Protein AF-A0A2H1WAN6-F1 (afdb_monomer)

InterPro domains:
  IPR001952 Alkaline phosphatase [PF00245] (13-65)
  IPR001952 Alkaline phosphatase [PTHR11596] (18-75)
  IPR017850 Alkaline-phosphatase-like, core domain superfamily [G3DSA:3.40.720.10] (8-81)
  IPR017850 Alkaline-phosphatase-like, core domain superfamily [SSF53649] (17-72)

Solvent-accessible surface area (backbone atoms only — not comparable to full-atom values): 6847 Å² total; per-residue (Å²): 133,90,74,92,64,83,51,80,79,72,94,83,67,98,75,85,76,78,92,70,97,70,93,61,77,57,74,76,84,80,88,69,91,75,90,76,88,73,79,65,84,69,29,82,71,72,61,88,86,78,60,80,79,49,52,63,56,55,51,27,20,61,68,62,44,86,86,81,74,40,67,72,70,57,72,71,52,73,70,50,55,62,54,54,51,50,53,50,51,54,52,51,56,61,64,76,73,112

Organism: Spodoptera frugiperda (NCBI:txid7108)

Foldseek 3Di:
DPPPAFLDDDPDDPDDHDDDPDDDSGDDDDPDDDDDADDDFPRVVRDDDDDPVCVVVSVCQRVVDDDDHHPVPCPVVVVVVVVVVVVVVVVVVVVVVD

pLDDT: mean 82.66, std 16.64, range [35.0, 97.88]

Mean predicted aligned error: 12.67 Å

Secondary structure (DSSP, 8-state):
----------TTS---PPP-SS--SSPPPP-S-------STTGGGS-S---TTHHHHHHHHHHT-SSS--GGGGGGGGTHHHHHHHHHHHHHHHHTT-

Structure (mmCIF, N/CA/C/O backbone):
data_AF-A0A2H1WAN6-F1
#
_entry.id   AF-A0A2H1WAN6-F1
#
loop_
_atom_site.group_PD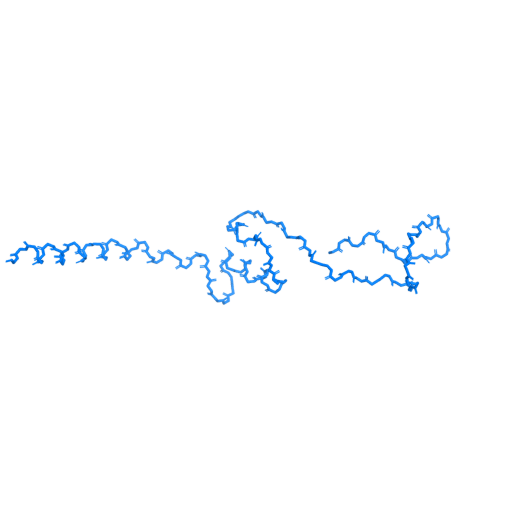B
_atom_site.id
_atom_site.type_symbol
_atom_site.label_atom_id
_atom_site.label_alt_id
_atom_site.label_comp_id
_atom_site.label_asym_id
_atom_site.label_entity_id
_atom_site.label_seq_id
_atom_site.pdbx_PDB_ins_code
_atom_site.Cartn_x
_atom_site.Cartn_y
_atom_site.Cartn_z
_atom_site.occupancy
_atom_site.B_iso_or_equiv
_atom_site.auth_seq_id
_atom_site.auth_comp_id
_atom_site.auth_asym_id
_atom_site.auth_atom_id
_atom_site.pdbx_PDB_model_num
ATOM 1 N N . MET A 1 1 ? 8.477 -6.172 -5.443 1.00 44.69 1 MET A N 1
ATOM 2 C CA . MET A 1 1 ? 8.120 -6.139 -6.871 1.00 44.69 1 MET A CA 1
ATOM 3 C C . MET A 1 1 ? 8.992 -7.174 -7.546 1.00 44.69 1 MET A C 1
ATOM 5 O O . MET A 1 1 ? 10.202 -7.007 -7.538 1.00 44.69 1 MET A O 1
ATOM 9 N N . LEU A 1 2 ? 8.424 -8.316 -7.933 1.00 35.00 2 LEU A N 1
ATOM 10 C CA . LEU A 1 2 ? 9.201 -9.386 -8.555 1.00 35.00 2 LEU A CA 1
ATOM 11 C C . LEU A 1 2 ? 9.236 -9.108 -10.059 1.00 35.00 2 LEU A C 1
ATOM 13 O O . LEU A 1 2 ? 8.379 -9.581 -10.796 1.00 35.00 2 LEU A O 1
ATOM 17 N N . VAL A 1 3 ? 10.188 -8.282 -10.484 1.00 51.56 3 VAL A N 1
ATOM 18 C CA . VAL A 1 3 ? 10.560 -8.173 -11.896 1.00 51.56 3 VAL A CA 1
ATOM 19 C C . VAL A 1 3 ? 11.445 -9.388 -12.185 1.00 51.56 3 VAL A C 1
ATOM 21 O O . VAL A 1 3 ? 12.570 -9.465 -11.702 1.00 51.56 3 VAL A O 1
ATOM 24 N N . LEU A 1 4 ? 10.908 -10.394 -12.881 1.00 51.75 4 LEU A N 1
ATOM 25 C CA . LEU A 1 4 ? 11.639 -11.612 -13.270 1.00 51.75 4 LEU A CA 1
ATOM 26 C C . LEU A 1 4 ? 12.420 -11.440 -14.584 1.00 51.75 4 LEU A C 1
ATOM 28 O O . LEU A 1 4 ? 12.482 -12.363 -15.391 1.00 51.75 4 LEU A O 1
ATOM 32 N N . THR A 1 5 ? 13.045 -10.290 -14.807 1.00 53.91 5 THR A N 1
ATOM 33 C CA . THR A 1 5 ? 14.009 -10.121 -15.902 1.00 53.91 5 THR A CA 1
ATOM 34 C C . THR A 1 5 ? 15.248 -9.434 -15.358 1.00 53.91 5 THR A C 1
ATOM 36 O O . THR A 1 5 ? 15.362 -8.212 -15.372 1.00 53.91 5 THR A O 1
ATOM 39 N N . GLY A 1 6 ? 16.166 -10.237 -14.817 1.00 51.00 6 GLY A N 1
ATOM 40 C CA . GLY A 1 6 ? 17.540 -9.794 -14.621 1.00 51.00 6 GLY A CA 1
ATOM 41 C C . GLY A 1 6 ? 18.167 -9.553 -15.991 1.00 51.00 6 GLY A C 1
ATOM 42 O O . GLY A 1 6 ? 18.115 -10.431 -16.844 1.00 51.00 6 GLY A O 1
ATOM 43 N N . VAL A 1 7 ? 18.715 -8.359 -16.203 1.00 58.34 7 VAL A N 1
ATOM 44 C CA . VAL A 1 7 ? 19.526 -8.013 -17.380 1.00 58.34 7 VAL A CA 1
ATOM 45 C C . VAL A 1 7 ? 20.971 -7.831 -16.914 1.00 58.34 7 VAL A C 1
ATOM 47 O O . VAL A 1 7 ? 21.590 -6.811 -17.159 1.00 58.34 7 VAL A O 1
ATOM 50 N N . GLN A 1 8 ? 21.514 -8.794 -16.168 1.00 54.62 8 GLN A N 1
ATOM 51 C CA . GLN A 1 8 ? 22.914 -8.751 -15.740 1.00 54.62 8 GLN A CA 1
ATOM 52 C C . GLN A 1 8 ? 23.605 -10.066 -16.068 1.00 54.62 8 GLN A C 1
ATOM 54 O O . GLN A 1 8 ? 23.757 -10.950 -15.227 1.00 54.62 8 GLN A O 1
ATOM 59 N N . GLY A 1 9 ? 24.060 -10.124 -17.316 1.00 52.62 9 GLY A N 1
ATOM 60 C CA . GLY A 1 9 ? 24.903 -11.178 -17.844 1.00 52.62 9 GLY A CA 1
ATOM 61 C C . GLY A 1 9 ? 26.374 -10.829 -17.825 1.00 52.62 9 GLY A C 1
ATOM 62 O O . GLY A 1 9 ? 26.833 -9.983 -18.596 1.00 52.62 9 GLY A O 1
ATOM 63 N N . LEU A 1 10 ? 27.142 -11.510 -16.976 1.00 54.81 10 LEU A N 1
ATOM 64 C CA . LEU A 1 10 ? 28.580 -11.649 -17.189 1.00 54.81 10 LEU A CA 1
ATOM 65 C C . LEU A 1 10 ? 28.815 -12.628 -18.352 1.00 54.81 10 LEU A C 1
ATOM 67 O O . LEU A 1 10 ? 28.089 -13.612 -18.476 1.00 54.81 10 LEU A O 1
ATOM 71 N N . PRO A 1 11 ? 29.825 -12.396 -19.207 1.00 50.81 11 PRO A N 1
ATOM 72 C CA . PRO A 1 11 ? 30.029 -13.215 -20.394 1.00 50.81 11 PRO A CA 1
ATOM 73 C C . PRO A 1 11 ? 30.462 -14.632 -19.992 1.00 50.81 11 PRO A C 1
ATOM 75 O O . PRO A 1 11 ? 31.590 -14.805 -19.529 1.00 50.81 11 PRO A O 1
ATOM 78 N N . GLY A 1 12 ? 29.601 -15.642 -20.182 1.00 59.75 12 GLY A N 1
ATOM 79 C CA . GLY A 1 12 ? 30.023 -17.032 -19.972 1.00 59.75 12 GLY A CA 1
ATOM 80 C C . GLY A 1 12 ? 28.986 -18.153 -19.870 1.00 59.75 12 GLY A C 1
ATOM 81 O O . GLY A 1 12 ? 29.400 -19.300 -19.974 1.00 59.75 12 GLY A O 1
ATOM 82 N N . GLU A 1 13 ? 27.685 -17.906 -19.718 1.00 58.59 13 GLU A N 1
ATOM 83 C CA . GLU A 1 13 ? 26.715 -18.990 -19.462 1.00 58.59 13 GLU A CA 1
ATOM 84 C C . GLU A 1 13 ? 25.412 -18.735 -20.247 1.00 58.59 13 GLU A C 1
ATOM 86 O O . GLU A 1 13 ? 25.090 -17.580 -20.504 1.00 58.59 13 GLU A O 1
ATOM 91 N N . ASP A 1 14 ? 24.685 -19.782 -20.657 1.00 63.12 14 ASP A N 1
ATOM 92 C CA . ASP A 1 14 ? 23.506 -19.750 -21.549 1.00 63.12 14 ASP A CA 1
ATOM 93 C C . ASP A 1 14 ? 22.344 -18.850 -21.056 1.00 63.12 14 ASP A C 1
ATOM 95 O O . ASP A 1 14 ? 21.323 -19.318 -20.544 1.00 63.12 14 ASP A O 1
ATOM 99 N N . GLU A 1 15 ? 22.484 -17.537 -21.219 1.00 70.00 15 GLU A N 1
ATOM 100 C CA . GLU A 1 15 ? 21.540 -16.539 -20.730 1.00 70.00 15 GLU A CA 1
ATOM 101 C C . GLU A 1 15 ? 20.535 -16.147 -21.813 1.00 70.00 15 GLU A C 1
ATOM 103 O O . GLU A 1 15 ? 20.835 -15.456 -22.791 1.00 70.00 15 GLU A O 1
ATOM 108 N N . TRP A 1 16 ? 19.298 -16.598 -21.627 1.00 73.75 16 TRP A N 1
ATOM 109 C CA . TRP A 1 16 ? 18.181 -16.183 -22.461 1.00 73.75 16 TRP A CA 1
ATOM 110 C C . TRP A 1 16 ? 17.673 -14.815 -22.013 1.00 73.75 16 TRP A C 1
ATOM 112 O O . TRP A 1 16 ? 16.948 -14.704 -21.025 1.00 73.75 16 TRP A O 1
ATOM 122 N N . LEU A 1 17 ? 18.017 -13.780 -22.780 1.00 77.50 17 LEU A N 1
ATOM 123 C CA . LEU A 1 17 ? 17.459 -12.440 -22.625 1.00 77.50 17 LEU A CA 1
ATOM 124 C C . LEU A 1 17 ? 16.168 -12.318 -23.437 1.00 77.50 17 LEU A C 1
ATOM 126 O O . LEU A 1 17 ? 16.145 -12.554 -24.649 1.00 77.50 17 LEU A O 1
ATOM 130 N N . ALA A 1 18 ? 15.081 -11.951 -22.761 1.00 85.06 18 ALA A N 1
ATOM 131 C CA . ALA A 1 18 ? 13.833 -11.618 -23.431 1.00 85.06 18 ALA A CA 1
ATOM 132 C C . ALA A 1 18 ? 14.010 -10.365 -24.308 1.00 85.06 18 ALA A C 1
ATOM 134 O O . ALA A 1 18 ? 14.874 -9.523 -24.059 1.00 85.06 18 ALA A O 1
ATOM 135 N N . HIS A 1 19 ? 13.184 -10.243 -25.347 1.00 88.06 19 HIS A N 1
ATOM 136 C CA . HIS A 1 19 ? 13.195 -9.066 -26.211 1.00 88.06 19 HIS A CA 1
ATOM 137 C C . HIS A 1 19 ? 12.832 -7.797 -25.425 1.00 88.06 19 HIS A C 1
ATOM 139 O O . HIS A 1 19 ? 11.919 -7.820 -24.600 1.00 88.06 19 HIS A O 1
ATOM 145 N N . VAL A 1 20 ? 13.519 -6.695 -25.734 1.00 87.50 20 VAL A N 1
ATOM 146 C CA . VAL A 1 20 ? 13.250 -5.356 -25.199 1.00 87.50 20 VAL A CA 1
ATOM 147 C C . VAL A 1 20 ? 13.147 -4.355 -26.345 1.00 87.50 20 VAL A C 1
ATOM 149 O O . VAL A 1 20 ? 13.896 -4.445 -27.320 1.00 87.50 20 VAL A O 1
ATOM 152 N N . ASP A 1 21 ? 12.257 -3.375 -26.204 1.00 93.62 21 ASP A N 1
ATOM 153 C CA . ASP A 1 21 ? 12.093 -2.302 -27.193 1.00 93.62 21 ASP A CA 1
ATOM 154 C C . ASP A 1 21 ? 13.232 -1.271 -27.125 1.00 93.62 21 ASP A C 1
ATOM 156 O O . ASP A 1 21 ? 13.601 -0.664 -28.132 1.00 93.62 21 ASP A O 1
ATOM 160 N N . VAL A 1 22 ? 13.804 -1.073 -25.930 1.00 93.12 22 VAL A N 1
ATOM 161 C CA . VAL A 1 22 ? 14.896 -0.127 -25.672 1.00 93.12 22 VAL A CA 1
ATOM 162 C C . VAL A 1 22 ? 16.043 -0.855 -24.964 1.00 93.12 22 VAL A C 1
ATOM 164 O O . VAL A 1 22 ? 15.864 -1.300 -23.831 1.00 93.12 22 VA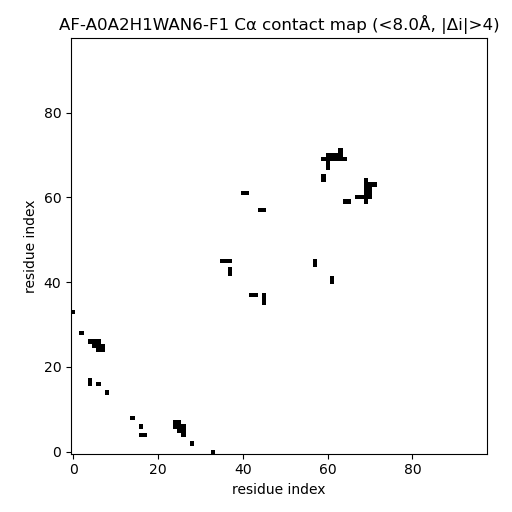L A O 1
ATOM 167 N N . PRO A 1 23 ? 17.226 -0.985 -25.593 1.00 88.94 23 PRO A N 1
ATOM 168 C CA . PRO A 1 23 ? 18.362 -1.663 -2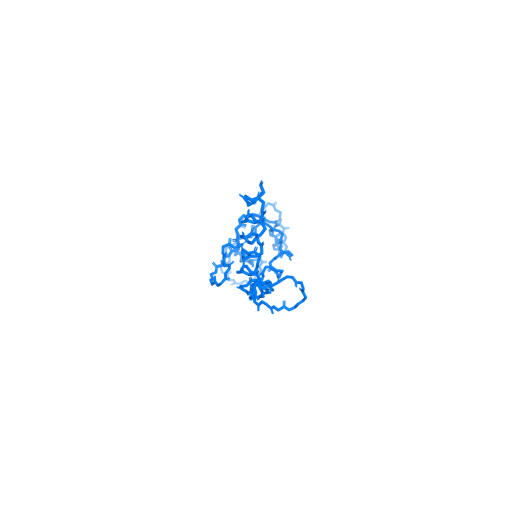4.985 1.00 88.94 23 PRO A CA 1
ATOM 169 C C . PRO A 1 23 ? 18.999 -0.786 -23.903 1.00 88.94 23 PRO A C 1
ATOM 171 O O . PRO A 1 23 ? 19.512 0.300 -24.182 1.00 88.94 23 PRO A O 1
ATOM 174 N N . LEU A 1 24 ? 18.993 -1.285 -22.672 1.00 86.38 24 LEU A N 1
ATOM 175 C CA . LEU A 1 24 ? 19.675 -0.707 -21.518 1.00 86.38 24 LEU A CA 1
ATOM 176 C C . LEU A 1 24 ? 20.590 -1.763 -20.893 1.00 86.38 24 LEU A C 1
ATOM 178 O O . LEU A 1 24 ? 20.400 -2.957 -21.118 1.00 86.38 24 LEU A O 1
ATOM 182 N N . ILE A 1 25 ? 21.590 -1.315 -20.127 1.00 84.44 25 ILE A N 1
ATOM 183 C CA . ILE A 1 25 ? 22.460 -2.236 -19.381 1.00 84.44 25 ILE A CA 1
ATOM 184 C C . ILE A 1 25 ? 21.688 -2.945 -18.267 1.00 84.44 25 ILE A C 1
ATOM 186 O O . ILE A 1 25 ? 21.950 -4.108 -18.017 1.00 84.44 25 ILE A O 1
ATOM 190 N N . ASP A 1 26 ? 20.710 -2.254 -17.678 1.00 83.75 26 ASP A N 1
ATOM 191 C CA . ASP A 1 26 ? 19.808 -2.757 -16.649 1.00 83.75 26 ASP A CA 1
ATOM 192 C C . ASP A 1 26 ? 18.364 -2.421 -17.052 1.00 83.75 26 ASP A C 1
ATOM 194 O O . ASP A 1 26 ? 18.103 -1.354 -17.619 1.00 83.75 26 ASP A O 1
ATOM 198 N N . GLU A 1 27 ? 17.417 -3.311 -16.753 1.00 87.25 27 GLU A N 1
ATOM 199 C CA . GLU A 1 27 ? 15.990 -3.023 -16.929 1.00 87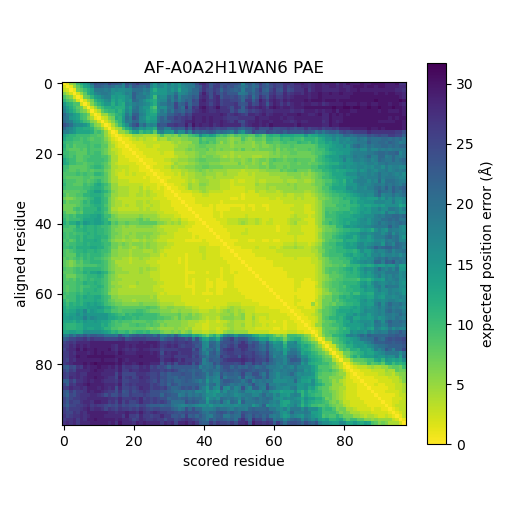.25 27 GLU A CA 1
ATOM 200 C C . GLU A 1 27 ? 15.531 -1.881 -16.006 1.00 87.25 27 GLU A C 1
ATOM 202 O O . GLU A 1 27 ? 16.096 -1.630 -14.938 1.00 87.25 27 GLU A O 1
ATOM 207 N N . THR A 1 28 ? 14.506 -1.152 -16.447 1.00 89.94 28 THR A N 1
ATOM 208 C CA . THR A 1 28 ? 13.853 -0.113 -15.650 1.00 89.94 28 THR A CA 1
ATOM 209 C C . THR A 1 28 ? 12.598 -0.651 -14.994 1.00 89.94 28 THR A C 1
ATOM 211 O O . THR A 1 28 ? 11.731 -1.158 -15.697 1.00 89.94 28 THR A O 1
ATOM 214 N N . HIS A 1 29 ? 12.410 -0.385 -13.703 1.00 92.19 29 HIS A N 1
ATOM 215 C CA . HIS A 1 29 ? 11.203 -0.810 -12.997 1.00 92.19 29 HIS A CA 1
ATOM 216 C C . HIS A 1 29 ? 9.904 -0.373 -13.695 1.00 92.19 29 HIS A C 1
ATOM 218 O O . HIS A 1 29 ? 9.744 0.791 -14.073 1.00 92.19 29 HIS A O 1
ATOM 224 N N . GLY A 1 30 ? 8.939 -1.292 -13.749 1.00 90.94 30 GLY A N 1
ATOM 225 C CA . GLY A 1 30 ? 7.564 -0.982 -14.131 1.00 90.94 30 GLY A CA 1
ATOM 226 C C . GLY A 1 30 ? 6.902 -0.011 -13.147 1.00 90.94 30 GLY A C 1
ATOM 227 O O . GLY A 1 30 ? 7.035 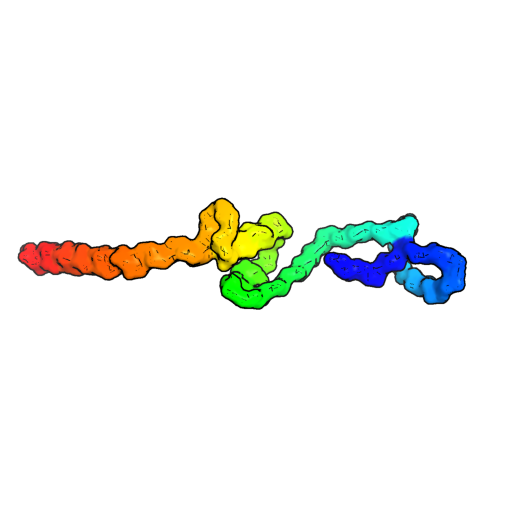-0.153 -11.930 1.00 90.94 30 GLY A O 1
ATOM 228 N N . GLY A 1 31 ? 6.177 0.972 -13.684 1.00 93.44 31 GLY A N 1
ATOM 229 C CA . GLY A 1 31 ? 5.382 1.938 -12.915 1.00 93.44 31 GLY A CA 1
ATOM 230 C C . GLY A 1 31 ? 3.928 1.513 -12.696 1.00 93.44 31 GLY A C 1
ATOM 231 O O . GLY A 1 31 ? 3.126 2.337 -12.267 1.00 93.44 31 GLY A O 1
ATOM 232 N N . ASP A 1 32 ? 3.589 0.268 -13.037 1.00 95.38 32 ASP A N 1
ATOM 233 C CA . ASP A 1 32 ? 2.235 -0.268 -12.916 1.00 95.38 32 ASP A CA 1
ATOM 234 C C . ASP A 1 32 ? 1.830 -0.486 -11.453 1.00 95.38 32 ASP A C 1
ATOM 236 O O . ASP A 1 32 ? 2.660 -0.763 -10.577 1.00 95.38 32 ASP A O 1
ATOM 240 N N . ASP A 1 33 ? 0.522 -0.427 -11.205 1.00 95.31 33 ASP A N 1
ATOM 241 C CA . ASP A 1 33 ? -0.056 -0.743 -9.903 1.00 95.31 33 ASP A CA 1
ATOM 242 C C . ASP A 1 33 ? 0.292 -2.178 -9.474 1.00 95.31 33 ASP A C 1
ATOM 244 O O . ASP A 1 33 ? 0.264 -3.129 -10.260 1.00 95.31 33 ASP A O 1
ATOM 248 N N . VAL A 1 34 ? 0.573 -2.354 -8.180 1.00 95.50 34 VAL A N 1
ATOM 249 C CA . VAL A 1 34 ? 0.910 -3.658 -7.593 1.00 95.50 34 VAL A CA 1
ATOM 250 C C . VAL A 1 34 ? -0.217 -4.184 -6.713 1.00 95.50 34 VAL A C 1
ATOM 252 O O . VAL A 1 34 ? -0.838 -3.450 -5.945 1.00 95.50 34 VAL A O 1
ATOM 255 N N . ALA A 1 35 ? -0.460 -5.493 -6.783 1.00 96.69 35 ALA A N 1
ATOM 256 C CA . ALA A 1 35 ? -1.462 -6.143 -5.948 1.00 96.69 35 ALA A CA 1
ATOM 257 C C . ALA A 1 35 ? -1.056 -6.152 -4.464 1.00 96.69 35 ALA A C 1
ATOM 259 O O . ALA A 1 35 ? 0.105 -6.380 -4.113 1.00 96.69 35 ALA A O 1
ATOM 260 N N . VAL A 1 36 ? -2.049 -5.998 -3.587 1.00 96.94 36 VAL A N 1
ATOM 261 C CA . VAL A 1 36 ? -1.909 -6.145 -2.135 1.00 96.94 36 VAL A CA 1
ATOM 262 C C . VAL A 1 36 ? -2.805 -7.286 -1.667 1.00 96.94 36 VAL A C 1
ATOM 264 O O . VAL A 1 36 ? -3.997 -7.316 -1.967 1.00 96.94 36 VAL A O 1
ATOM 267 N N . PHE A 1 37 ? -2.239 -8.206 -0.888 1.00 97.06 37 PHE A N 1
ATOM 268 C CA . PHE A 1 37 ? -2.969 -9.311 -0.270 1.00 97.06 37 PHE A CA 1
ATOM 269 C C . PHE A 1 37 ? -3.003 -9.120 1.246 1.00 97.06 37 PHE A C 1
ATOM 271 O O . PHE A 1 37 ? -1.970 -8.867 1.864 1.00 97.06 37 PHE A O 1
ATOM 278 N N . ALA A 1 38 ? -4.180 -9.269 1.856 1.00 97.00 38 ALA A N 1
ATOM 279 C CA . ALA A 1 38 ? -4.363 -9.087 3.293 1.00 97.00 38 ALA A CA 1
ATOM 280 C C . ALA A 1 38 ? -5.174 -10.227 3.918 1.00 97.00 38 ALA A C 1
ATOM 282 O O . ALA A 1 38 ? -6.143 -10.726 3.344 1.00 97.00 38 ALA A O 1
ATOM 283 N N . ARG A 1 39 ? -4.796 -10.609 5.140 1.00 97.00 39 ARG A N 1
ATOM 284 C CA . ARG A 1 39 ? -5.489 -11.586 5.989 1.00 97.00 39 ARG A CA 1
ATOM 285 C C . ARG A 1 39 ? -5.332 -11.170 7.452 1.00 97.00 39 ARG A C 1
ATOM 287 O O . ARG A 1 39 ? -4.264 -10.714 7.841 1.00 97.00 39 ARG A O 1
ATOM 294 N N . GLY A 1 40 ? -6.367 -11.387 8.266 1.00 93.56 40 GLY A N 1
ATOM 295 C CA . GLY A 1 40 ? -6.363 -11.073 9.701 1.00 93.56 40 GLY A CA 1
ATOM 296 C C . GLY A 1 40 ? -7.350 -9.961 10.081 1.00 93.56 40 GLY A C 1
ATOM 297 O O . GLY A 1 40 ? -8.230 -9.634 9.283 1.00 93.56 40 GLY A O 1
ATOM 298 N N . PRO A 1 41 ? -7.254 -9.397 11.300 1.00 91.88 41 PRO A N 1
ATOM 299 C CA . PRO A 1 41 ? -8.137 -8.324 11.754 1.00 91.88 41 PRO A CA 1
ATOM 300 C C . PRO A 1 41 ? -8.169 -7.156 10.765 1.00 91.88 41 PRO A C 1
ATOM 302 O O . PRO A 1 41 ? -7.129 -6.679 10.322 1.00 91.88 41 PRO A O 1
ATOM 305 N N . HIS A 1 42 ? -9.374 -6.708 10.414 1.00 94.44 42 HIS A N 1
ATOM 306 C CA . HIS A 1 42 ? -9.608 -5.612 9.468 1.00 94.44 42 HIS A CA 1
ATOM 307 C C . HIS A 1 42 ? -9.062 -5.815 8.038 1.00 94.44 42 HIS A C 1
ATOM 309 O O . HIS A 1 42 ? -8.940 -4.843 7.292 1.00 94.44 42 HIS A O 1
ATOM 315 N N . HIS A 1 43 ? -8.795 -7.055 7.601 1.00 96.06 43 HIS A N 1
ATOM 316 C CA . HIS A 1 43 ? -8.313 -7.320 6.235 1.00 96.06 43 HIS A CA 1
ATOM 317 C C . HIS A 1 43 ? -9.247 -6.783 5.133 1.00 96.06 43 HIS A C 1
ATOM 319 O O . HIS A 1 43 ? -8.795 -6.470 4.037 1.00 96.06 43 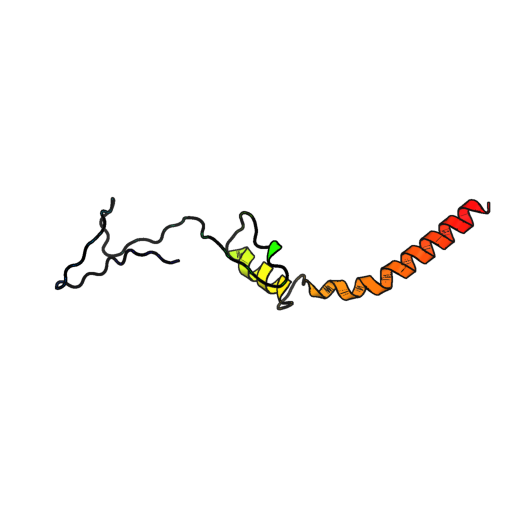HIS A O 1
ATOM 325 N N . SER A 1 44 ? -10.546 -6.648 5.418 1.00 96.25 44 SER A N 1
ATOM 326 C CA . SER A 1 44 ? -11.553 -6.147 4.477 1.00 96.25 44 SER A CA 1
ATOM 327 C C . SER A 1 44 ? -11.347 -4.686 4.056 1.00 96.25 44 SER A C 1
ATOM 329 O O . SER A 1 44 ? -11.953 -4.253 3.081 1.00 96.25 44 SER A O 1
ATOM 331 N N . MET A 1 45 ? -10.510 -3.915 4.761 1.00 95.56 45 MET A N 1
ATOM 332 C CA . MET A 1 45 ? -10.180 -2.535 4.377 1.00 95.56 45 MET A CA 1
ATOM 333 C C . MET A 1 45 ? -9.177 -2.462 3.218 1.00 95.56 45 MET A C 1
ATOM 335 O O . MET A 1 45 ? -9.094 -1.434 2.557 1.00 95.56 45 MET A O 1
ATOM 339 N N . PHE A 1 46 ? -8.428 -3.536 2.955 1.00 96.69 46 PHE A N 1
ATOM 340 C CA . PHE A 1 46 ? -7.440 -3.605 1.874 1.00 96.69 46 PHE A CA 1
ATOM 341 C C . PHE A 1 46 ? -8.119 -4.037 0.568 1.00 96.69 46 PHE A C 1
ATOM 343 O O . PHE A 1 46 ? -7.825 -5.095 0.017 1.00 96.69 46 PHE A O 1
ATOM 350 N N . THR A 1 47 ? -9.085 -3.242 0.107 1.00 96.44 47 THR A N 1
ATOM 351 C CA . THR A 1 47 ? -9.867 -3.496 -1.112 1.00 96.44 47 THR A CA 1
ATOM 352 C C . THR A 1 47 ? -9.907 -2.253 -2.000 1.00 96.44 47 THR A C 1
ATOM 354 O O . THR A 1 47 ? -9.708 -1.136 -1.524 1.00 96.44 47 THR A O 1
ATOM 357 N N . GLY A 1 48 ? -10.160 -2.444 -3.296 1.00 95.94 48 GLY A N 1
ATOM 358 C CA . GLY A 1 48 ? -10.176 -1.355 -4.275 1.00 95.94 48 GLY A CA 1
ATOM 359 C C . GLY A 1 48 ? -8.779 -0.864 -4.663 1.00 95.94 48 GLY A C 1
ATOM 360 O O . GLY A 1 48 ? -7.803 -1.601 -4.542 1.00 95.94 48 GLY A O 1
ATOM 361 N N . LEU A 1 49 ? -8.717 0.377 -5.150 1.00 96.75 49 LEU A N 1
ATOM 362 C CA . LEU A 1 49 ? -7.485 1.072 -5.523 1.00 96.75 49 LEU A CA 1
ATOM 363 C C . LEU A 1 49 ? -7.157 2.125 -4.465 1.00 96.75 49 LEU A C 1
ATOM 365 O O . LEU A 1 49 ? -8.041 2.859 -4.019 1.00 96.75 49 LEU A O 1
ATOM 369 N N . TYR A 1 50 ? -5.895 2.192 -4.059 1.00 97.38 50 TYR A N 1
ATOM 370 C CA . TYR A 1 50 ? -5.404 3.170 -3.097 1.00 97.38 50 TYR A CA 1
ATOM 371 C C . TYR A 1 50 ? -3.908 3.402 -3.287 1.00 97.38 50 TYR A C 1
ATOM 373 O O . TYR A 1 50 ? -3.179 2.534 -3.759 1.00 97.38 50 TYR A O 1
ATOM 381 N N . GLU A 1 51 ? -3.458 4.578 -2.865 1.00 97.88 51 GLU A N 1
ATOM 382 C CA . GLU A 1 51 ? -2.055 4.975 -2.920 1.00 97.88 51 GLU A CA 1
ATOM 383 C C . GLU A 1 51 ? -1.164 4.085 -2.044 1.00 97.88 51 GLU A C 1
ATOM 385 O O . GLU A 1 51 ? -1.556 3.679 -0.944 1.00 97.88 51 GLU A O 1
ATOM 390 N N . GLN A 1 52 ? 0.088 3.858 -2.465 1.00 97.56 52 GLN A N 1
ATOM 391 C CA . GLN A 1 52 ? 1.064 3.089 -1.675 1.00 97.56 52 GLN A CA 1
ATOM 392 C C . GLN A 1 52 ? 1.288 3.707 -0.280 1.00 97.56 52 GLN A C 1
ATOM 394 O O . GLN A 1 52 ? 1.510 2.987 0.693 1.00 97.56 52 GLN A O 1
ATOM 399 N N . SER A 1 53 ? 1.160 5.032 -0.148 1.00 97.38 53 SER A N 1
ATOM 400 C CA . SER A 1 53 ? 1.257 5.746 1.133 1.00 97.38 53 SER A CA 1
ATOM 401 C C . SER A 1 53 ? 0.123 5.412 2.110 1.00 97.38 53 SER A C 1
ATOM 403 O O . SER A 1 53 ? 0.278 5.597 3.316 1.00 97.38 53 SER A O 1
ATOM 405 N N . GLN A 1 54 ? -0.998 4.861 1.634 1.00 96.69 54 GLN A N 1
ATOM 406 C CA . GLN A 1 54 ? -2.123 4.468 2.478 1.00 96.69 54 GLN A CA 1
ATOM 407 C C . GLN A 1 54 ? -1.878 3.143 3.216 1.00 96.69 54 GLN A C 1
ATOM 409 O O . GLN A 1 54 ? -2.417 2.945 4.307 1.00 96.69 54 GLN A O 1
ATOM 414 N N . LEU A 1 55 ? -1.030 2.258 2.675 1.00 96.94 55 LEU A N 1
ATOM 415 C CA . LEU A 1 55 ? -0.673 0.976 3.297 1.00 96.94 55 LEU A CA 1
ATOM 416 C C . LEU A 1 55 ? -0.243 1.118 4.766 1.00 96.94 55 LEU A C 1
ATOM 418 O O . LEU A 1 55 ? -0.882 0.496 5.622 1.00 96.94 55 LEU A O 1
ATOM 422 N N . PRO A 1 56 ? 0.769 1.943 5.111 1.00 96.00 56 PRO A N 1
ATOM 423 C CA . PRO A 1 56 ? 1.198 2.083 6.500 1.00 96.00 56 PRO A CA 1
ATOM 424 C C . PRO A 1 56 ? 0.106 2.665 7.405 1.00 96.00 56 PRO A C 1
ATOM 426 O O . PRO A 1 56 ? 0.013 2.271 8.566 1.00 9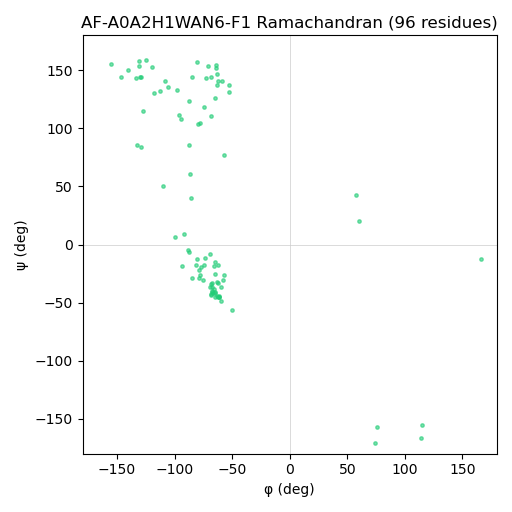6.00 56 PRO A O 1
ATOM 429 N N . HIS A 1 57 ? -0.765 3.541 6.895 1.00 96.31 57 HIS A N 1
ATOM 430 C CA . HIS A 1 57 ? -1.874 4.089 7.679 1.00 96.31 57 HIS A CA 1
ATOM 431 C C . HIS A 1 57 ? -2.938 3.034 8.003 1.00 96.31 57 HIS A C 1
ATOM 433 O O . HIS A 1 57 ? -3.400 2.963 9.143 1.00 96.31 57 HIS A O 1
ATOM 439 N N . LEU A 1 58 ? -3.297 2.178 7.042 1.00 96.19 58 LEU A N 1
ATOM 440 C CA . LEU A 1 58 ? -4.247 1.083 7.267 1.00 96.19 58 LEU A CA 1
ATOM 441 C C . LEU A 1 58 ? -3.677 0.022 8.215 1.00 96.19 58 LEU A C 1
ATOM 443 O O . LEU A 1 58 ? -4.387 -0.452 9.106 1.00 96.19 58 LEU A O 1
ATOM 447 N N . MET A 1 59 ? -2.388 -0.305 8.076 1.00 96.38 59 MET A N 1
ATOM 448 C CA . MET A 1 59 ? -1.686 -1.203 8.998 1.00 96.38 59 MET A CA 1
ATOM 449 C C . MET A 1 59 ? -1.661 -0.631 10.424 1.00 96.38 59 MET A C 1
ATOM 451 O O . MET A 1 59 ? -1.986 -1.342 11.373 1.00 96.38 59 MET A O 1
ATOM 455 N N . ALA A 1 60 ? -1.348 0.659 10.579 1.00 96.12 60 ALA A N 1
ATOM 456 C CA . ALA A 1 60 ? -1.315 1.341 11.873 1.00 96.12 60 ALA A CA 1
ATOM 457 C C . ALA A 1 60 ? -2.700 1.432 12.541 1.00 96.12 60 ALA A C 1
ATOM 459 O O . ALA A 1 60 ? -2.832 1.197 13.746 1.00 96.12 60 ALA A O 1
ATOM 460 N N . TYR A 1 61 ? -3.747 1.711 11.756 1.00 95.62 61 TYR A N 1
ATOM 461 C CA . TYR A 1 61 ? -5.133 1.707 12.226 1.00 95.62 61 TYR A CA 1
ATOM 462 C C . TYR A 1 61 ? -5.538 0.331 12.773 1.00 95.62 61 TYR A C 1
ATOM 464 O O . TYR A 1 61 ? -6.083 0.248 13.877 1.00 95.62 61 TYR A O 1
ATOM 472 N N . ALA A 1 62 ? -5.253 -0.741 12.021 1.00 95.19 62 ALA A N 1
ATOM 473 C CA . ALA A 1 62 ? -5.617 -2.106 12.395 1.00 95.19 62 ALA A CA 1
ATOM 474 C C . ALA A 1 62 ? -4.821 -2.618 13.608 1.00 95.19 62 ALA A C 1
ATOM 476 O O . ALA A 1 62 ? -5.375 -3.328 14.445 1.00 95.19 62 ALA A O 1
ATOM 477 N N . ALA A 1 63 ? -3.542 -2.242 13.720 1.00 95.00 63 ALA A N 1
ATOM 478 C CA . ALA A 1 63 ? -2.648 -2.673 14.796 1.00 95.00 63 ALA A CA 1
ATOM 479 C C . ALA A 1 63 ? -2.693 -1.789 16.055 1.00 95.00 63 ALA A C 1
ATOM 481 O O . ALA A 1 63 ? -2.064 -2.133 17.052 1.00 95.00 63 ALA A O 1
ATOM 482 N N . CYS A 1 64 ? -3.419 -0.666 16.030 1.00 94.44 64 CYS A N 1
ATOM 483 C CA . CYS A 1 64 ? -3.451 0.305 17.127 1.00 94.44 64 CYS A CA 1
ATOM 484 C C . CYS A 1 64 ? -2.078 0.881 17.505 1.00 94.44 64 CYS A C 1
ATOM 486 O O . CYS A 1 64 ? -1.756 1.017 18.685 1.00 94.44 64 CYS A O 1
ATOM 488 N N . ILE A 1 65 ? -1.267 1.218 16.503 1.00 94.69 65 ILE A N 1
ATOM 489 C CA . ILE A 1 65 ? 0.071 1.784 16.705 1.00 94.69 65 ILE A CA 1
ATOM 490 C C . ILE A 1 65 ? 0.191 3.167 16.074 1.00 94.69 65 ILE A C 1
ATOM 492 O O . ILE A 1 65 ? -0.455 3.464 15.071 1.00 94.69 65 ILE A O 1
ATOM 496 N N . GLY A 1 66 ? 1.076 3.991 16.634 1.00 93.00 66 GLY A N 1
ATOM 497 C CA . GLY A 1 66 ? 1.359 5.328 16.119 1.00 93.00 66 GLY A CA 1
ATOM 498 C C . GLY A 1 66 ? 0.242 6.340 16.400 1.00 93.00 66 GLY A C 1
ATOM 499 O O . GLY A 1 66 ? -0.661 6.068 17.184 1.00 93.00 66 GLY A O 1
ATOM 500 N N . PRO A 1 67 ? 0.321 7.542 15.814 1.00 91.44 67 PRO A N 1
ATOM 501 C CA . PRO A 1 67 ? -0.705 8.566 15.967 1.00 91.44 67 PRO A CA 1
ATOM 502 C C . PRO A 1 67 ? -1.909 8.317 15.043 1.00 91.44 67 PRO A C 1
ATOM 504 O O . PRO A 1 67 ? -1.779 7.710 13.981 1.00 91.44 67 PRO A O 1
ATOM 507 N N . GLY A 1 68 ? -3.068 8.876 15.399 1.00 89.19 68 GLY A N 1
ATOM 508 C CA . GLY A 1 68 ? -4.257 8.901 14.543 1.00 89.19 68 GLY A CA 1
ATOM 509 C C . GLY A 1 68 ? -5.433 8.100 15.099 1.00 89.19 68 GLY A C 1
ATOM 510 O O . GLY A 1 68 ? -5.589 7.945 16.307 1.00 89.19 68 GLY A O 1
ATOM 511 N N . ARG A 1 69 ? -6.322 7.652 14.204 1.00 91.06 69 ARG A N 1
ATOM 512 C CA . ARG A 1 69 ? -7.473 6.811 14.571 1.00 91.06 69 ARG A CA 1
ATOM 513 C C . ARG A 1 69 ? -7.033 5.352 14.615 1.00 91.06 69 ARG A C 1
ATOM 515 O O . ARG A 1 69 ? -6.268 4.920 13.757 1.00 91.06 69 ARG A O 1
ATOM 522 N N . HIS A 1 70 ? -7.588 4.591 15.552 1.00 93.38 70 HIS A N 1
ATOM 523 C CA . HIS A 1 70 ? -7.312 3.164 15.689 1.00 93.38 70 HIS A CA 1
ATOM 524 C C . HIS A 1 70 ? -8.600 2.356 15.815 1.00 93.38 70 HIS A C 1
ATOM 526 O O . HIS A 1 70 ? -9.611 2.849 16.322 1.00 93.38 70 HIS A O 1
ATOM 532 N N . ALA A 1 71 ? -8.549 1.091 15.407 1.00 91.88 71 ALA A N 1
ATOM 533 C CA . ALA A 1 71 ? -9.668 0.165 15.544 1.00 91.88 71 ALA A CA 1
ATOM 534 C C . ALA A 1 71 ? -10.106 -0.048 17.008 1.00 91.88 71 ALA A C 1
ATOM 536 O O . ALA A 1 71 ? -11.295 -0.139 17.308 1.00 91.88 71 ALA A O 1
ATOM 537 N N . CYS A 1 72 ? -9.153 -0.070 17.941 1.00 88.44 72 CYS A N 1
ATOM 538 C CA . CYS A 1 72 ? -9.399 -0.287 19.370 1.00 88.44 72 CYS A CA 1
ATOM 539 C C . CYS A 1 72 ? -10.027 0.914 20.097 1.00 88.44 72 CYS A C 1
ATOM 541 O O . CYS A 1 72 ? -10.501 0.761 21.222 1.00 88.44 72 CYS A O 1
ATOM 543 N N . SER A 1 73 ? -10.083 2.103 19.488 1.00 78.06 73 SER A N 1
ATOM 544 C CA . SER A 1 73 ? -10.611 3.307 20.150 1.00 78.06 73 SER A CA 1
ATOM 545 C C . SER A 1 73 ? -12.134 3.264 20.398 1.00 78.06 73 SER A C 1
ATOM 547 O O . SER A 1 73 ? -12.669 4.129 21.088 1.00 78.06 73 SER A O 1
ATOM 549 N N . GLY A 1 74 ? -12.847 2.263 19.864 1.00 61.00 74 GLY A N 1
ATOM 550 C CA . GLY A 1 74 ? -14.304 2.111 19.976 1.00 61.00 74 GLY A CA 1
ATOM 551 C C . GLY A 1 74 ? -14.830 1.516 21.291 1.00 61.00 74 GLY A C 1
ATOM 552 O O . GLY A 1 74 ? -16.028 1.621 21.553 1.00 61.00 74 GLY A O 1
ATOM 553 N N . ALA A 1 75 ? -13.978 0.946 22.154 1.00 55.69 75 ALA A N 1
ATOM 554 C CA . ALA A 1 75 ? -14.427 0.315 23.406 1.00 55.69 75 ALA A CA 1
ATOM 555 C C . ALA A 1 75 ? -15.113 1.293 24.390 1.00 55.69 75 ALA A C 1
ATOM 557 O O . ALA A 1 75 ? -15.869 0.868 25.260 1.00 55.69 75 ALA A O 1
ATOM 558 N N . ALA A 1 76 ? -14.924 2.60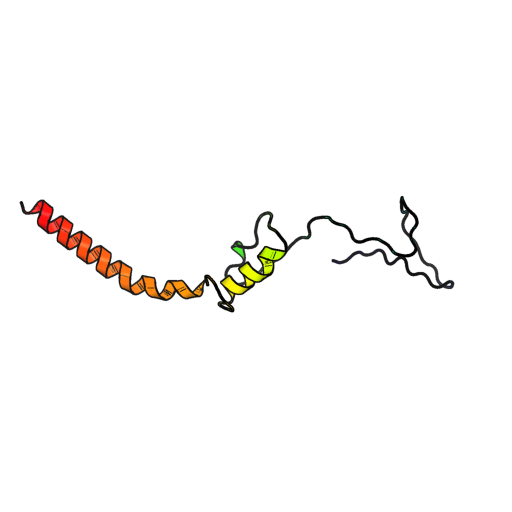6 24.221 1.00 54.31 76 ALA A N 1
ATOM 559 C CA . ALA A 1 76 ? -15.576 3.630 25.038 1.00 54.31 76 ALA A CA 1
ATOM 560 C C . ALA A 1 76 ? -17.074 3.850 24.713 1.00 54.31 76 ALA A C 1
ATOM 562 O O . ALA A 1 76 ? -17.796 4.403 25.540 1.00 54.31 76 ALA A O 1
ATOM 563 N N . HIS A 1 77 ? -17.578 3.414 23.548 1.00 53.66 77 HIS A N 1
ATOM 564 C CA . HIS A 1 77 ? -18.988 3.625 23.170 1.00 53.66 77 HIS A CA 1
ATOM 565 C C . HIS A 1 77 ? -19.962 2.612 23.793 1.00 53.66 77 HIS A C 1
ATOM 567 O O . HIS A 1 77 ? -21.156 2.897 23.872 1.00 53.66 77 HIS A O 1
ATOM 573 N N . ALA A 1 78 ? -19.481 1.466 24.286 1.00 55.94 78 ALA A N 1
ATOM 574 C CA . ALA A 1 78 ? -20.345 0.419 24.840 1.00 55.94 78 ALA A CA 1
ATOM 575 C C . ALA A 1 78 ? -21.092 0.854 26.118 1.00 55.94 78 ALA A C 1
ATOM 577 O O . ALA A 1 78 ? -22.177 0.350 26.398 1.00 55.94 78 ALA A O 1
ATOM 578 N N . LEU A 1 79 ? -20.552 1.819 26.873 1.00 56.25 79 LEU A N 1
ATOM 579 C CA . LEU A 1 79 ? -21.176 2.327 28.102 1.00 56.25 79 LEU A CA 1
ATOM 580 C C . LEU A 1 79 ? -22.064 3.564 27.874 1.00 56.25 79 LEU A C 1
ATOM 582 O O . LEU A 1 79 ? -22.920 3.861 28.704 1.00 56.25 79 LEU A O 1
ATOM 586 N N . ALA A 1 80 ? -21.904 4.269 26.748 1.00 57.84 80 ALA A N 1
ATOM 587 C CA . ALA A 1 80 ? -22.671 5.480 26.434 1.00 57.84 80 ALA A CA 1
ATOM 588 C C . ALA A 1 80 ? -24.035 5.182 25.781 1.00 57.84 80 ALA A C 1
ATOM 590 O O . ALA A 1 80 ? -24.990 5.937 25.969 1.00 57.84 80 ALA A O 1
ATOM 591 N N . GLN A 1 81 ? -24.154 4.067 25.049 1.00 65.56 81 GLN A N 1
ATOM 592 C CA . GLN A 1 81 ? -25.397 3.676 24.375 1.00 65.56 81 GLN A CA 1
ATOM 593 C C . GLN A 1 81 ? -26.603 3.434 25.302 1.00 65.56 81 GLN A C 1
ATOM 595 O O . GLN A 1 81 ? -27.675 3.950 24.979 1.00 65.56 81 GLN A O 1
ATOM 600 N N . PRO A 1 82 ? -26.499 2.714 26.440 1.00 70.88 82 PRO A N 1
ATOM 601 C CA . PRO A 1 82 ? -27.667 2.492 27.292 1.00 70.88 82 PRO A CA 1
ATOM 602 C C . PRO A 1 82 ? -28.143 3.780 27.977 1.00 70.88 82 PRO A C 1
ATOM 604 O O . PRO A 1 82 ? -29.346 3.977 28.118 1.00 70.88 82 PRO A O 1
ATOM 607 N N . VAL A 1 83 ? -27.230 4.689 28.346 1.00 80.06 83 VAL A N 1
ATOM 608 C CA . VAL A 1 83 ? -27.566 5.964 29.010 1.00 80.06 83 VAL A CA 1
ATOM 609 C C . VAL A 1 83 ? -28.330 6.902 28.073 1.00 80.06 83 VAL A C 1
ATOM 611 O O . VAL A 1 83 ? -29.307 7.515 28.493 1.00 80.06 83 VAL A O 1
ATOM 614 N N . LEU A 1 84 ? -27.931 6.972 26.799 1.00 81.00 84 LEU A N 1
ATOM 615 C CA . LEU A 1 84 ? -28.629 7.743 25.763 1.00 81.00 84 LEU A CA 1
ATOM 616 C C . LEU A 1 84 ? -30.011 7.168 25.427 1.00 81.00 84 LEU A C 1
ATOM 618 O O . LEU A 1 84 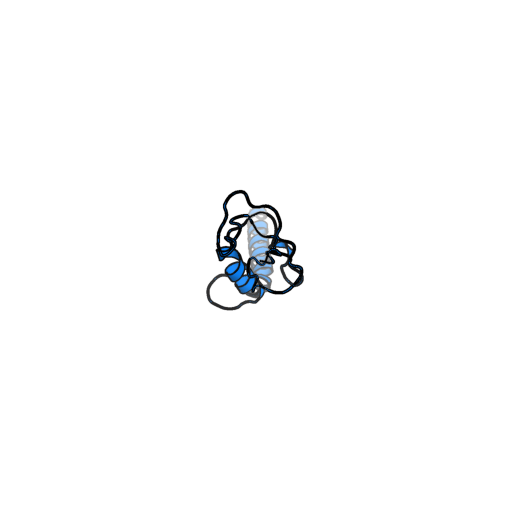? -30.953 7.920 25.193 1.00 81.00 84 LEU A O 1
ATOM 622 N N . LEU A 1 85 ? -30.148 5.839 25.426 1.00 86.00 85 LEU A N 1
ATOM 623 C CA . LEU A 1 85 ? -31.442 5.186 25.228 1.00 86.00 85 LEU A CA 1
ATOM 624 C C . LEU A 1 85 ? -32.382 5.433 26.410 1.00 86.00 85 LEU A C 1
ATOM 626 O O . LEU A 1 85 ? -33.544 5.752 26.190 1.00 86.00 85 LEU A O 1
ATOM 630 N N . LEU A 1 86 ? -31.878 5.338 27.644 1.00 88.69 86 LEU A N 1
ATOM 631 C CA . LEU A 1 86 ? -32.633 5.632 28.864 1.00 88.69 86 LEU A CA 1
ATOM 632 C C . LEU A 1 86 ? -33.062 7.102 28.925 1.00 88.69 86 LEU A C 1
ATOM 634 O O . LEU A 1 86 ? -34.221 7.376 29.223 1.00 88.69 86 LEU A O 1
ATOM 638 N N . SER A 1 87 ? -32.175 8.049 28.603 1.00 89.19 87 SER A N 1
ATOM 639 C CA . SER A 1 87 ? -32.518 9.477 28.607 1.00 89.19 87 SER A CA 1
ATOM 640 C C . SER A 1 87 ? -33.551 9.834 27.533 1.00 89.19 87 SER A C 1
ATOM 642 O O . SER A 1 87 ? -34.470 10.604 27.811 1.00 89.19 87 SER A O 1
ATOM 644 N N . LEU A 1 88 ? -33.465 9.226 26.344 1.00 91.06 88 LEU A N 1
ATOM 645 C CA . LEU A 1 88 ? -34.467 9.378 25.288 1.00 91.06 88 LEU A CA 1
ATOM 646 C C . LEU A 1 88 ? -35.817 8.760 25.686 1.00 91.06 88 LEU A C 1
ATOM 648 O O . LEU A 1 88 ? -36.855 9.370 25.445 1.00 91.06 88 LEU A O 1
ATOM 652 N N . LEU A 1 89 ? -35.818 7.584 26.323 1.00 92.81 89 LEU A N 1
ATOM 653 C CA . LEU A 1 89 ? -37.038 6.930 26.813 1.00 92.81 89 LEU A CA 1
ATOM 654 C C . LEU A 1 89 ? -37.743 7.785 27.870 1.00 92.81 89 LEU A C 1
ATOM 656 O O . LEU A 1 89 ? -38.948 7.992 27.770 1.00 92.81 89 LEU A O 1
ATOM 660 N N . VAL A 1 90 ? -36.990 8.338 28.827 1.00 93.56 90 VAL A N 1
ATOM 661 C CA . VAL A 1 90 ? -37.520 9.237 29.866 1.00 93.56 90 VAL A CA 1
ATOM 662 C C . VAL A 1 90 ? -38.132 10.496 29.241 1.00 93.56 90 VAL A C 1
ATOM 664 O O . VAL A 1 90 ? -39.246 10.876 29.604 1.00 93.56 90 VAL A O 1
ATOM 667 N N . LEU A 1 91 ? -37.455 11.109 28.263 1.00 92.56 91 LEU A N 1
ATOM 668 C CA . LEU A 1 91 ? -37.951 12.294 27.555 1.00 92.56 91 LEU A CA 1
ATOM 669 C C . LEU A 1 91 ? -39.221 12.001 26.740 1.00 92.56 91 LEU A C 1
ATOM 671 O O . LEU A 1 91 ? -40.157 12.795 26.739 1.00 92.56 91 LEU A O 1
ATOM 675 N N . LEU A 1 92 ? -39.278 10.854 26.060 1.00 92.12 92 LEU A N 1
ATOM 676 C CA . LEU A 1 92 ? -40.466 10.447 25.313 1.00 92.12 92 LEU A CA 1
ATOM 677 C C . LEU A 1 92 ? -41.642 10.206 26.265 1.00 92.12 92 LEU A C 1
ATOM 679 O O . LEU A 1 92 ? -42.728 10.722 26.026 1.00 92.12 92 LEU A O 1
ATOM 683 N N . THR A 1 93 ? -41.432 9.505 27.383 1.00 91.31 93 THR A N 1
ATOM 684 C CA . THR A 1 93 ? -42.510 9.261 28.355 1.00 91.31 93 THR A CA 1
ATOM 685 C C . THR A 1 93 ? -43.065 10.542 28.986 1.00 91.31 93 THR A C 1
ATOM 687 O O . THR A 1 93 ? -44.268 10.610 29.217 1.00 91.31 93 THR A O 1
ATOM 690 N N . SER A 1 94 ? -42.246 11.579 29.202 1.00 88.31 94 SER A N 1
ATOM 691 C CA . SER A 1 94 ? -42.702 12.863 29.761 1.00 88.31 94 SER A CA 1
ATOM 692 C C . SER A 1 94 ? -43.402 13.777 28.744 1.00 88.31 94 SER A C 1
ATOM 694 O O . SER A 1 94 ? -44.192 14.636 29.136 1.00 88.31 94 SER A O 1
ATOM 696 N N . LEU A 1 95 ? -43.160 13.580 27.444 1.00 89.00 95 LEU A N 1
ATOM 697 C CA . LEU A 1 95 ? -43.871 14.257 26.352 1.00 89.00 95 LEU A CA 1
ATOM 698 C C . LEU A 1 95 ? -45.257 13.650 26.077 1.00 89.00 95 LEU A C 1
ATOM 700 O O . LEU A 1 95 ? -46.148 14.374 25.653 1.00 89.00 95 LEU A O 1
ATOM 704 N N . PHE A 1 96 ? -45.454 12.351 26.335 1.00 86.31 96 PHE A N 1
ATOM 705 C CA . PHE A 1 96 ? -46.748 11.664 26.171 1.00 86.31 96 PHE A CA 1
ATOM 706 C C . PHE A 1 96 ? -47.654 11.712 27.419 1.00 86.31 96 PHE A C 1
ATOM 708 O O . PHE A 1 96 ? -48.777 11.214 27.369 1.00 86.31 96 PHE A O 1
ATOM 715 N N . GLN A 1 97 ? -47.178 12.269 28.540 1.00 78.19 97 GLN A N 1
ATOM 716 C CA . GLN A 1 97 ? -47.955 12.453 29.779 1.00 78.19 97 GLN A CA 1
ATOM 717 C C . GLN A 1 97 ? -48.516 13.880 29.961 1.00 78.19 97 GLN A C 1
ATOM 719 O O . GLN A 1 97 ? -49.079 14.174 31.016 1.00 78.19 97 GLN A O 1
ATOM 724 N N . GLN A 1 98 ? -48.373 14.748 28.954 1.00 61.81 98 GLN A N 1
ATOM 725 C CA . GLN A 1 98 ? -49.046 16.052 28.846 1.00 61.81 98 GLN A CA 1
ATOM 726 C C . GLN A 1 98 ? -50.215 15.950 27.865 1.00 61.81 98 GLN A C 1
ATOM 728 O O . GLN A 1 98 ? -51.238 16.622 28.119 1.00 61.81 98 GLN A O 1
#

Sequence (98 aa):
MLVLTGVQGLPGEDEWLAHVDVPLIDETHGGDDVAVFARGPHHSMFTGLYEQSQLPHLMAYAACIGPGRHACSGAAHALAQPVLLLSLLVLLTSLFQQ

Radius of gyration: 27.92 Å; Cα contacts (8 Å, |Δi|>4): 38; chains: 1; bounding box: 79×36×57 Å